Protein AF-A0A9E5PW53-F1 (afdb_monomer)

Nearest PDB structures (foldseek):
  3f6w-assembly1_A  TM=9.289E-01  e=2.040E-04  Pseudomonas syringae pv. tomato str. DC3000
  4ia8-assembly1_B  TM=9.225E-01  e=2.907E-03  Enterobacter sp. RFL1396
  3f52-assembly1_A  TM=8.764E-01  e=4.112E-03  Corynebacterium glutamicum
  6jq1-assembly1_A  TM=9.048E-01  e=5.815E-03  Deinococcus geothermalis DSM 11300
  6rnz-assembly2_B  TM=9.298E-01  e=7.761E-03  Deinococcus deserti

Sequence (77 aa):
MFLEELNTLRTGAGLSQSELAARMQIGQDVVSRCEAGRRRVDVFELALWTHACGTTLEAFVKKLDERIQRHQLPSLL

Radius of gyration: 12.63 Å; Cα contacts (8 Å, |Δi|>4): 68; chains: 1; bounding box: 26×31×30 Å

pLDDT: mean 93.86, std 11.85, range [46.66, 98.81]

Solvent-accessible surface area (backbone atoms only — not comparable to full-atom values): 4404 Å² total; per-residue (Å²): 107,72,47,57,48,55,45,47,48,37,53,74,51,72,42,54,57,58,56,48,14,58,68,67,75,50,56,40,68,55,44,52,31,36,55,68,68,75,34,89,75,53,74,67,56,44,36,52,52,26,48,65,43,76,51,47,50,67,62,50,51,51,55,48,49,57,50,41,60,73,69,53,63,68,94,78,122

Structure (mmCIF, N/CA/C/O backbone):
data_AF-A0A9E5PW53-F1
#
_entry.id   AF-A0A9E5PW53-F1
#
loop_
_atom_site.group_PDB
_atom_site.id
_atom_site.type_symbol
_atom_site.label_atom_id
_atom_site.label_alt_id
_atom_site.label_comp_id
_atom_site.label_asym_id
_atom_site.label_entity_id
_atom_site.label_seq_id
_atom_site.pdbx_PDB_ins_code
_atom_site.Cartn_x
_atom_site.Cartn_y
_atom_site.Cartn_z
_atom_site.occupancy
_atom_site.B_iso_or_equiv
_atom_site.auth_seq_id
_atom_site.auth_comp_id
_atom_site.auth_asym_id
_atom_site.auth_atom_id
_atom_site.pdbx_PDB_model_num
ATOM 1 N N . MET A 1 1 ? 9.271 7.584 -3.407 1.00 91.00 1 MET A N 1
ATOM 2 C CA . MET A 1 1 ? 7.966 8.122 -3.870 1.00 91.00 1 MET A CA 1
ATOM 3 C C . MET A 1 1 ? 6.855 7.077 -3.932 1.00 91.00 1 MET A C 1
ATOM 5 O O . MET A 1 1 ? 5.975 7.166 -3.090 1.00 91.00 1 MET A O 1
ATOM 9 N N . PHE A 1 2 ? 6.875 6.078 -4.831 1.00 95.69 2 PHE A N 1
ATOM 10 C CA . PHE A 1 2 ? 5.799 5.062 -4.883 1.00 95.69 2 PHE A CA 1
ATOM 11 C C . PHE A 1 2 ? 5.619 4.312 -3.555 1.00 95.69 2 PHE A C 1
ATOM 13 O O . PHE A 1 2 ? 4.524 4.296 -3.008 1.00 95.69 2 PHE A O 1
ATOM 20 N N . LEU A 1 3 ? 6.700 3.748 -3.002 1.00 96.69 3 LEU A N 1
ATOM 21 C CA . LEU A 1 3 ? 6.636 2.986 -1.747 1.00 96.69 3 LEU A CA 1
ATOM 22 C C . LEU A 1 3 ? 6.189 3.848 -0.564 1.00 96.69 3 LEU A C 1
ATOM 24 O O . LEU A 1 3 ? 5.426 3.389 0.278 1.00 96.69 3 LEU A O 1
ATOM 28 N N . GLU A 1 4 ? 6.634 5.102 -0.503 1.00 95.88 4 GLU A N 1
ATOM 29 C CA . GLU A 1 4 ? 6.187 6.041 0.529 1.00 95.88 4 GLU A CA 1
ATOM 30 C C . GLU A 1 4 ? 4.688 6.318 0.419 1.00 95.88 4 GLU A C 1
ATOM 32 O O . GLU A 1 4 ? 4.000 6.314 1.436 1.00 95.88 4 GLU A O 1
ATOM 37 N N . GLU A 1 5 ? 4.169 6.537 -0.793 1.00 97.50 5 GLU A N 1
ATOM 38 C CA . GLU A 1 5 ? 2.737 6.761 -0.999 1.00 97.50 5 GLU A CA 1
ATOM 39 C C . GLU A 1 5 ? 1.929 5.489 -0.715 1.00 97.50 5 GLU A C 1
ATOM 41 O O . GLU A 1 5 ? 0.873 5.571 -0.099 1.00 97.50 5 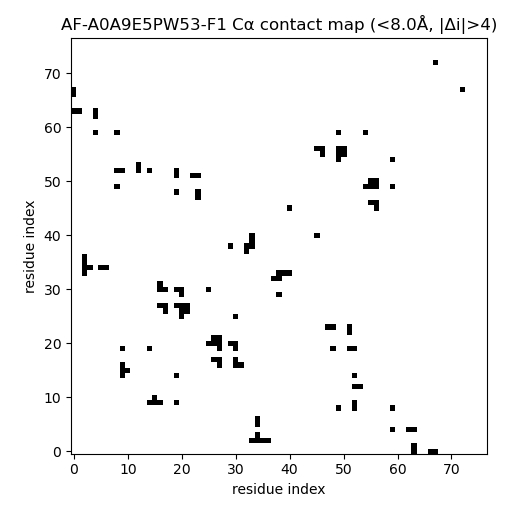GLU A O 1
ATOM 46 N N . LEU A 1 6 ? 2.451 4.304 -1.050 1.00 97.81 6 LEU A N 1
ATOM 47 C CA . LEU A 1 6 ? 1.827 3.018 -0.723 1.00 97.81 6 LEU A CA 1
ATOM 48 C C . LEU A 1 6 ? 1.724 2.801 0.797 1.00 97.81 6 LEU A C 1
ATOM 50 O O . LEU A 1 6 ? 0.668 2.422 1.302 1.00 97.81 6 LEU A O 1
ATOM 54 N N . ASN A 1 7 ? 2.791 3.120 1.536 1.00 97.75 7 ASN A N 1
ATOM 55 C CA . ASN A 1 7 ? 2.777 3.104 3.000 1.00 97.75 7 ASN A CA 1
ATOM 56 C C . ASN A 1 7 ? 1.810 4.158 3.564 1.00 97.75 7 ASN A C 1
ATOM 58 O O . ASN A 1 7 ? 1.029 3.850 4.462 1.00 97.75 7 AS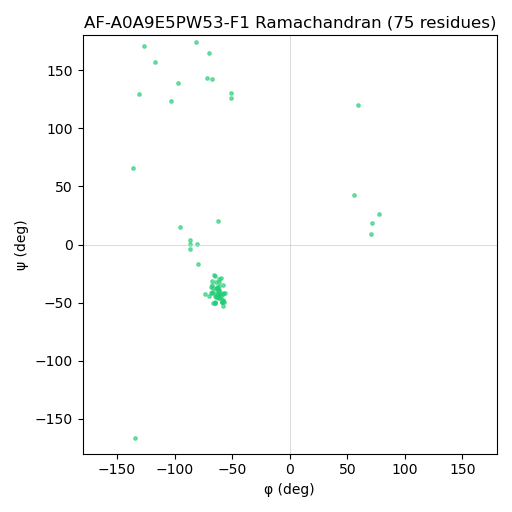N A O 1
ATOM 62 N N . THR A 1 8 ? 1.834 5.382 3.021 1.00 98.06 8 THR A N 1
ATOM 63 C CA . THR A 1 8 ? 0.955 6.494 3.434 1.00 98.06 8 THR A CA 1
ATOM 64 C C . THR A 1 8 ? -0.517 6.153 3.218 1.00 98.06 8 THR A C 1
ATOM 66 O O . THR A 1 8 ? -1.353 6.465 4.061 1.00 98.06 8 THR A O 1
ATOM 69 N N . LEU A 1 9 ? -0.841 5.480 2.114 1.00 98.38 9 LEU A N 1
ATOM 70 C CA . LEU A 1 9 ? -2.182 5.000 1.809 1.00 98.38 9 LEU A CA 1
ATOM 71 C C . LEU A 1 9 ? -2.692 4.056 2.905 1.00 98.38 9 LEU A C 1
ATOM 73 O O . LEU A 1 9 ? -3.799 4.245 3.407 1.00 98.38 9 LEU A O 1
ATOM 77 N N . ARG A 1 10 ? -1.890 3.055 3.294 1.00 98.56 10 ARG A N 1
ATOM 78 C CA . ARG A 1 10 ? -2.281 2.098 4.338 1.00 98.56 10 ARG A CA 1
ATOM 79 C C . ARG A 1 10 ? -2.394 2.769 5.705 1.00 98.56 10 ARG A C 1
ATOM 81 O O . ARG A 1 10 ? -3.397 2.586 6.393 1.00 98.56 10 ARG A O 1
ATOM 88 N N . THR A 1 11 ? -1.378 3.525 6.119 1.00 98.56 11 THR A N 1
ATOM 89 C CA . THR A 1 11 ? -1.372 4.158 7.447 1.00 98.56 11 THR A CA 1
ATOM 90 C C . THR A 1 11 ? -2.436 5.244 7.563 1.00 98.56 11 THR A C 1
ATOM 92 O O . THR A 1 11 ? -3.069 5.355 8.608 1.00 98.56 11 THR A O 1
ATOM 95 N N . GLY A 1 12 ? -2.708 5.985 6.485 1.00 98.38 12 GLY A N 1
ATOM 96 C CA . GLY A 1 12 ? -3.796 6.960 6.409 1.00 98.38 12 GLY A CA 1
ATOM 97 C C . GLY A 1 12 ? -5.190 6.332 6.495 1.00 98.38 12 GLY A C 1
ATOM 98 O O . GLY A 1 12 ? -6.112 6.976 6.984 1.00 98.38 12 GLY A O 1
ATOM 99 N N . ALA A 1 13 ? -5.339 5.065 6.094 1.00 98.31 13 ALA A N 1
ATOM 100 C CA . ALA A 1 13 ? -6.552 4.277 6.316 1.00 98.31 13 ALA A CA 1
ATOM 101 C C . ALA A 1 13 ? -6.642 3.675 7.736 1.00 98.31 13 ALA A C 1
ATOM 103 O O . ALA A 1 13 ? -7.600 2.965 8.039 1.00 98.31 13 ALA A O 1
ATOM 104 N N . GLY A 1 14 ? -5.648 3.924 8.600 1.00 98.56 14 GLY A N 1
ATOM 105 C CA . GLY A 1 14 ? -5.601 3.410 9.970 1.00 98.56 14 GLY A CA 1
ATOM 106 C C . GLY A 1 14 ? -5.337 1.906 10.070 1.00 98.56 14 GLY A C 1
ATOM 107 O O . GLY A 1 14 ? -5.623 1.318 11.106 1.00 98.56 14 GLY A O 1
ATOM 108 N N . LEU A 1 15 ? -4.820 1.274 9.011 1.00 98.62 15 LEU A N 1
ATOM 109 C CA . LEU A 1 15 ? -4.638 -0.178 8.957 1.00 98.62 15 LEU A CA 1
ATOM 110 C C . LEU A 1 15 ? -3.213 -0.585 9.316 1.00 98.62 15 LEU A C 1
ATOM 112 O O . LEU A 1 15 ? -2.242 -0.012 8.819 1.00 98.62 15 LEU A O 1
ATOM 116 N N . SER A 1 16 ? -3.068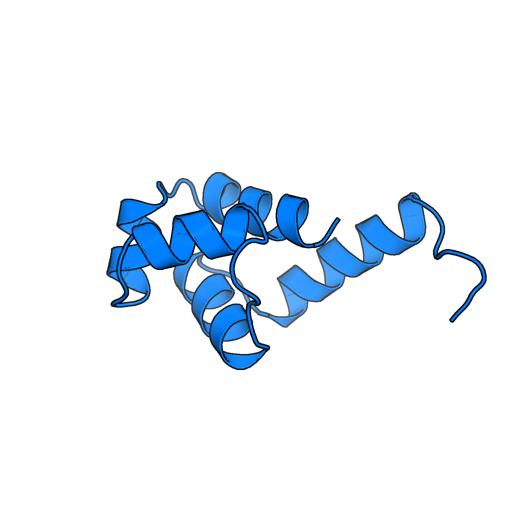 -1.653 10.088 1.00 98.69 16 SER A N 1
ATOM 117 C CA . SER A 1 16 ? -1.846 -2.453 10.147 1.00 98.69 16 SER A CA 1
ATOM 118 C C . SER A 1 16 ? -1.640 -3.248 8.848 1.00 98.69 16 SER A C 1
ATOM 120 O O . SER A 1 16 ? -2.552 -3.421 8.036 1.00 98.69 16 SER A O 1
ATOM 122 N N . GLN A 1 17 ? -0.426 -3.768 8.640 1.00 98.69 17 GLN A N 1
ATOM 123 C CA . GLN A 1 17 ? -0.145 -4.636 7.489 1.00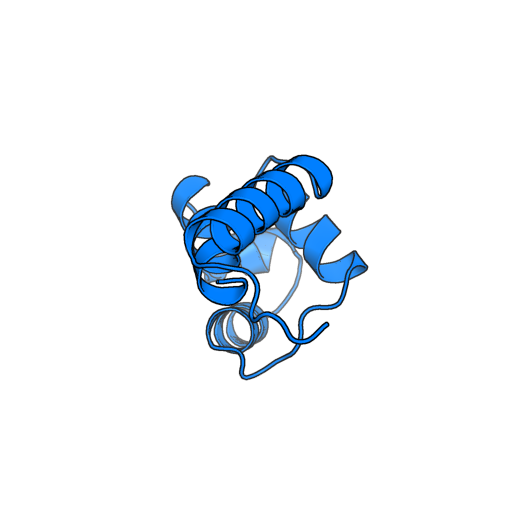 98.69 17 GLN A CA 1
ATOM 124 C C . GLN A 1 17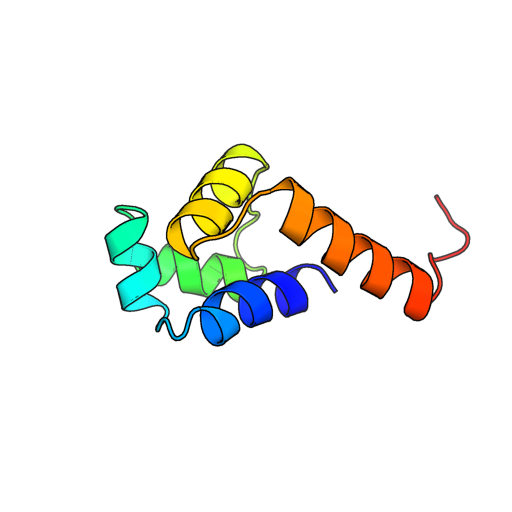 ? -0.997 -5.916 7.515 1.00 98.69 17 GLN A C 1
ATOM 126 O O . GLN A 1 17 ? -1.441 -6.365 6.462 1.00 98.69 17 GLN A O 1
ATOM 131 N N . SER A 1 18 ? -1.262 -6.476 8.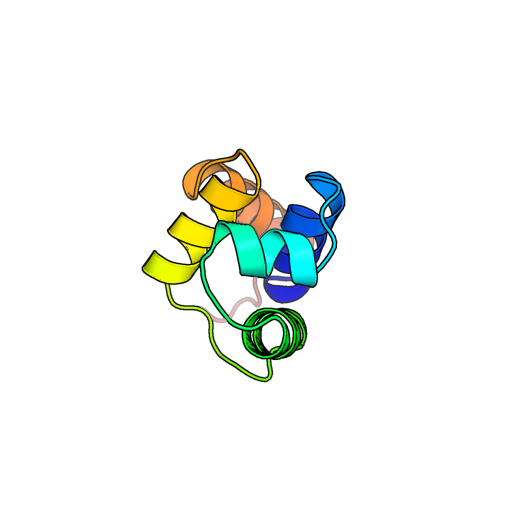700 1.00 98.62 18 SER A N 1
ATOM 132 C CA . SER A 1 18 ? -2.102 -7.669 8.864 1.00 98.62 18 SER A CA 1
ATOM 133 C C . SER A 1 18 ? -3.565 -7.405 8.512 1.00 98.62 18 SER A C 1
ATOM 135 O O . SER A 1 18 ? -4.196 -8.234 7.864 1.00 98.62 18 SER A O 1
ATOM 137 N N . GLU A 1 19 ? -4.108 -6.249 8.897 1.00 98.81 19 GLU A N 1
ATOM 138 C CA . GLU A 1 19 ? -5.499 -5.888 8.585 1.00 98.81 19 GLU A CA 1
ATOM 139 C C . GLU A 1 19 ? -5.698 -5.636 7.094 1.00 98.81 19 GLU A C 1
ATOM 141 O O . GLU A 1 19 ? -6.682 -6.094 6.514 1.00 98.81 19 GLU A O 1
ATOM 146 N N . LEU A 1 20 ? -4.751 -4.950 6.453 1.00 98.62 20 LEU A N 1
ATOM 147 C CA . LEU A 1 20 ? -4.781 -4.789 5.006 1.00 98.62 20 LEU A CA 1
ATOM 148 C C . LEU A 1 20 ? -4.688 -6.145 4.294 1.00 98.62 20 LEU A C 1
ATOM 150 O O . LEU A 1 20 ? -5.470 -6.414 3.384 1.00 98.62 20 LEU A O 1
ATOM 154 N N . ALA A 1 21 ? -3.768 -7.008 4.730 1.00 98.50 21 ALA A N 1
ATOM 155 C CA . ALA A 1 21 ? -3.611 -8.345 4.171 1.00 98.50 21 ALA A CA 1
ATOM 156 C C . ALA A 1 21 ? -4.907 -9.162 4.285 1.00 98.50 21 ALA A C 1
ATOM 158 O O . ALA A 1 21 ? -5.327 -9.782 3.310 1.00 98.50 21 ALA A O 1
ATOM 159 N N . ALA A 1 22 ? -5.592 -9.082 5.430 1.00 98.50 22 ALA A N 1
ATOM 160 C CA . ALA A 1 22 ? -6.889 -9.719 5.636 1.00 98.50 22 ALA A CA 1
ATOM 161 C C . ALA A 1 22 ? -7.963 -9.178 4.677 1.00 98.50 22 ALA A C 1
ATOM 163 O O . ALA A 1 22 ? -8.688 -9.965 4.070 1.00 98.50 22 ALA A O 1
ATOM 164 N N . ARG A 1 23 ? -8.038 -7.853 4.473 1.00 98.25 23 ARG A N 1
ATOM 165 C CA . ARG A 1 23 ? -8.979 -7.241 3.511 1.00 98.25 23 ARG A CA 1
ATOM 166 C C . ARG A 1 23 ? -8.709 -7.666 2.070 1.00 98.25 23 ARG A C 1
ATOM 168 O O . ARG A 1 23 ? -9.646 -7.842 1.299 1.00 98.25 23 ARG A O 1
ATOM 175 N N . MET A 1 24 ? -7.438 -7.831 1.718 1.00 97.50 24 MET A N 1
ATOM 176 C CA . MET A 1 24 ? -7.001 -8.252 0.387 1.00 97.50 24 MET A CA 1
ATOM 177 C C . MET A 1 24 ? -6.965 -9.776 0.208 1.00 97.50 24 MET A C 1
ATOM 179 O O . MET A 1 24 ? -6.695 -10.236 -0.896 1.00 97.50 24 MET A O 1
ATOM 183 N N . GLN A 1 25 ? -7.239 -10.553 1.263 1.00 97.31 25 GLN A N 1
ATOM 184 C CA . GLN A 1 25 ? -7.171 -12.021 1.271 1.00 97.31 25 GLN A CA 1
ATOM 185 C C . GLN A 1 25 ? -5.791 -12.564 0.848 1.00 97.31 25 GLN A C 1
ATOM 187 O O . GLN A 1 25 ? -5.680 -13.536 0.104 1.00 97.31 25 GLN A O 1
ATOM 192 N N . ILE A 1 26 ? -4.724 -11.931 1.343 1.00 97.25 26 ILE A N 1
ATOM 193 C CA . ILE A 1 26 ? -3.323 -12.312 1.102 1.00 97.25 26 ILE A CA 1
ATOM 194 C C . ILE A 1 26 ? -2.561 -12.478 2.423 1.00 97.25 26 ILE A C 1
ATOM 196 O O . ILE A 1 26 ? -3.048 -12.121 3.494 1.00 97.25 26 ILE A O 1
ATOM 200 N N . GLY A 1 27 ? -1.335 -13.000 2.356 1.00 98.25 27 GLY A N 1
ATOM 201 C CA . GLY A 1 27 ? -0.434 -13.052 3.508 1.00 98.25 27 GLY A CA 1
ATOM 202 C C . GLY A 1 27 ? 0.121 -11.672 3.880 1.00 98.25 27 GLY A C 1
ATOM 203 O O . GLY A 1 27 ? 0.446 -10.860 3.010 1.00 98.25 27 GLY A O 1
ATOM 204 N N . GLN A 1 28 ? 0.281 -11.398 5.179 1.00 98.38 28 GLN A N 1
ATOM 205 C CA . GLN A 1 28 ? 0.906 -10.155 5.655 1.00 98.38 28 GLN A CA 1
ATOM 206 C C . GLN A 1 28 ? 2.351 -9.998 5.147 1.00 98.38 28 GLN A C 1
ATOM 208 O O . GLN A 1 28 ? 2.805 -8.880 4.899 1.00 98.38 28 GLN A O 1
ATOM 213 N N . ASP A 1 29 ? 3.053 -11.106 4.908 1.00 98.44 29 ASP A N 1
ATOM 214 C CA . ASP A 1 29 ? 4.386 -11.131 4.307 1.00 98.44 29 ASP A CA 1
ATOM 215 C C . ASP A 1 29 ? 4.399 -10.550 2.881 1.00 98.44 29 ASP A C 1
ATOM 217 O O . ASP A 1 29 ? 5.380 -9.916 2.481 1.00 98.44 29 ASP A O 1
ATOM 221 N N . VAL A 1 30 ? 3.306 -10.709 2.125 1.00 98.38 30 VAL A N 1
ATOM 222 C CA . VAL A 1 30 ? 3.129 -10.082 0.808 1.00 98.38 30 VAL A CA 1
ATOM 223 C C . VAL A 1 30 ? 3.072 -8.567 0.965 1.00 98.38 30 VAL A C 1
ATOM 225 O O . VAL A 1 30 ? 3.845 -7.869 0.309 1.00 98.38 30 VAL A O 1
ATOM 228 N N . VAL A 1 31 ? 2.244 -8.066 1.891 1.00 98.38 31 VAL A N 1
ATOM 229 C CA . VAL A 1 31 ? 2.130 -6.628 2.185 1.00 98.38 31 VAL A CA 1
ATOM 230 C C . VAL A 1 31 ? 3.484 -6.052 2.600 1.00 98.38 31 VAL A C 1
ATOM 232 O O . VAL A 1 31 ? 3.937 -5.061 2.032 1.00 98.38 31 VAL A O 1
ATOM 235 N N . SER A 1 32 ? 4.181 -6.720 3.524 1.00 98.44 32 SER A N 1
ATOM 236 C CA . SER A 1 32 ? 5.500 -6.298 4.005 1.00 98.44 32 SER A CA 1
ATOM 237 C C . SER A 1 32 ? 6.545 -6.231 2.888 1.00 98.44 32 SER A C 1
ATOM 239 O O . SER A 1 32 ? 7.297 -5.258 2.789 1.00 98.44 32 SER A O 1
ATOM 241 N N . ARG A 1 33 ? 6.607 -7.242 2.009 1.00 98.56 33 ARG A N 1
ATOM 242 C CA . ARG A 1 33 ? 7.542 -7.233 0.873 1.00 98.56 33 ARG A CA 1
ATOM 243 C C . ARG A 1 33 ? 7.196 -6.152 -0.146 1.00 98.56 33 ARG A C 1
ATOM 245 O O . ARG A 1 33 ? 8.123 -5.550 -0.684 1.00 98.56 33 ARG A O 1
ATOM 252 N N . CYS A 1 34 ? 5.914 -5.901 -0.398 1.00 98.44 34 CYS A N 1
ATOM 253 C CA . CYS A 1 34 ? 5.459 -4.838 -1.292 1.00 98.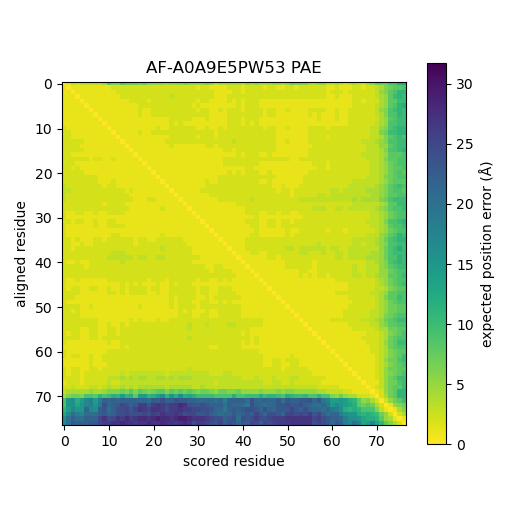44 34 CYS A CA 1
ATOM 254 C C . CYS A 1 34 ? 5.813 -3.449 -0.748 1.00 98.44 34 CYS A C 1
ATOM 256 O O . CYS A 1 34 ? 6.461 -2.675 -1.447 1.00 98.44 34 CYS A O 1
ATOM 258 N N . GLU A 1 35 ? 5.495 -3.157 0.516 1.00 98.00 35 GLU A N 1
ATOM 259 C CA . GLU A 1 35 ? 5.807 -1.865 1.149 1.00 98.00 35 GLU A CA 1
ATOM 260 C C . GLU A 1 35 ? 7.314 -1.614 1.300 1.00 98.00 35 GLU A C 1
ATOM 262 O O . GLU A 1 35 ? 7.751 -0.464 1.279 1.00 98.00 35 GLU A O 1
ATOM 267 N N . ALA A 1 36 ? 8.115 -2.681 1.393 1.00 97.69 36 ALA A N 1
ATOM 268 C CA . ALA A 1 36 ? 9.576 -2.617 1.409 1.00 97.69 36 ALA A CA 1
ATOM 269 C C . ALA A 1 36 ? 10.221 -2.617 0.006 1.00 97.69 36 ALA A C 1
ATOM 271 O O . ALA A 1 36 ? 11.446 -2.647 -0.093 1.00 97.69 36 ALA A O 1
ATOM 272 N N . GLY A 1 37 ? 9.440 -2.667 -1.081 1.00 97.50 37 GLY A N 1
ATOM 273 C CA . GLY A 1 37 ? 9.961 -2.717 -2.455 1.00 97.50 37 GLY A CA 1
ATOM 274 C C . GLY A 1 37 ? 10.642 -4.033 -2.850 1.00 97.50 37 GLY A C 1
ATOM 275 O O . GLY A 1 37 ? 11.232 -4.128 -3.923 1.00 97.50 37 GLY A O 1
ATOM 276 N N . ARG A 1 38 ? 10.548 -5.067 -2.009 1.00 98.38 38 ARG A N 1
ATOM 277 C CA . ARG A 1 38 ? 11.083 -6.416 -2.266 1.00 98.38 38 ARG A CA 1
ATOM 278 C C . ARG A 1 38 ? 10.182 -7.245 -3.181 1.00 98.38 38 ARG A C 1
ATOM 280 O O . ARG A 1 38 ? 10.627 -8.248 -3.729 1.00 98.38 38 ARG A O 1
ATOM 287 N N . ARG A 1 39 ? 8.922 -6.836 -3.347 1.00 97.50 39 ARG A N 1
ATOM 288 C CA . ARG A 1 39 ? 7.964 -7.402 -4.302 1.00 97.50 39 ARG A CA 1
ATOM 289 C C . ARG A 1 39 ? 7.312 -6.268 -5.085 1.00 97.50 39 ARG A C 1
ATOM 291 O O . ARG A 1 39 ? 6.816 -5.317 -4.487 1.00 97.50 39 ARG A O 1
ATOM 298 N N . ARG A 1 40 ? 7.313 -6.375 -6.415 1.00 97.44 40 ARG A N 1
ATOM 299 C CA . ARG A 1 40 ? 6.602 -5.423 -7.276 1.00 97.44 40 ARG A CA 1
ATOM 300 C C . ARG A 1 40 ? 5.095 -5.578 -7.080 1.00 97.44 40 ARG A C 1
ATOM 302 O O . ARG A 1 40 ? 4.623 -6.694 -6.899 1.00 97.44 40 ARG A O 1
ATOM 309 N N . VAL A 1 41 ? 4.393 -4.453 -7.101 1.00 97.88 41 VAL A N 1
ATOM 310 C CA . VAL A 1 41 ? 2.930 -4.377 -7.086 1.00 97.88 41 VAL A CA 1
ATOM 311 C C . VAL A 1 41 ? 2.501 -4.067 -8.511 1.00 97.88 41 VAL A C 1
ATOM 313 O O . VAL A 1 41 ? 2.990 -3.088 -9.082 1.00 97.88 41 VAL A O 1
ATOM 316 N N . ASP A 1 42 ? 1.657 -4.905 -9.105 1.00 97.44 42 ASP A N 1
ATOM 317 C CA . ASP A 1 42 ? 1.066 -4.590 -10.408 1.00 97.44 42 ASP A CA 1
ATOM 318 C C . ASP A 1 42 ? -0.147 -3.647 -10.276 1.00 97.44 42 ASP A C 1
ATOM 320 O O . ASP A 1 42 ? -0.577 -3.292 -9.178 1.00 97.44 42 ASP A O 1
ATOM 324 N N . VAL A 1 43 ? -0.696 -3.193 -11.404 1.00 97.62 43 VAL A N 1
ATOM 325 C CA . VAL A 1 43 ? -1.794 -2.214 -11.404 1.00 97.62 43 VAL A CA 1
ATOM 326 C C . VAL A 1 43 ? -3.111 -2.769 -10.839 1.00 97.62 43 VAL A C 1
ATOM 328 O O . VAL A 1 43 ? -3.863 -2.019 -10.217 1.00 97.62 43 VAL A O 1
ATOM 331 N N . PHE A 1 44 ? -3.391 -4.064 -11.006 1.00 97.31 44 PHE A N 1
ATOM 332 C CA . PHE A 1 44 ? -4.589 -4.700 -10.453 1.00 97.31 44 PHE A CA 1
ATOM 333 C C . PHE A 1 44 ? -4.460 -4.874 -8.943 1.00 97.31 44 PHE A C 1
ATOM 335 O O . PHE A 1 44 ? -5.395 -4.572 -8.201 1.00 97.31 44 PHE A O 1
ATOM 342 N N . GLU A 1 45 ? -3.286 -5.291 -8.474 1.00 97.94 45 GLU A N 1
ATOM 343 C CA . GLU A 1 45 ? -2.980 -5.350 -7.047 1.00 97.94 45 GLU A CA 1
ATOM 344 C C . GLU A 1 45 ? -3.076 -3.971 -6.401 1.00 97.94 45 GLU A C 1
ATOM 346 O O . GLU A 1 45 ? -3.657 -3.839 -5.325 1.00 97.94 45 GLU A O 1
ATOM 351 N N . LEU A 1 46 ? -2.565 -2.934 -7.070 1.00 98.50 46 LEU A N 1
ATOM 352 C CA . LEU A 1 46 ? -2.675 -1.559 -6.599 1.00 98.50 46 LEU A CA 1
ATOM 353 C C . LEU A 1 46 ? -4.140 -1.110 -6.510 1.00 98.50 46 LEU A C 1
ATOM 355 O O . LEU A 1 46 ? -4.530 -0.506 -5.513 1.00 98.50 46 LEU A O 1
ATOM 359 N N . ALA A 1 47 ? -4.970 -1.441 -7.504 1.00 98.44 47 ALA A N 1
ATOM 360 C CA . ALA A 1 47 ? -6.402 -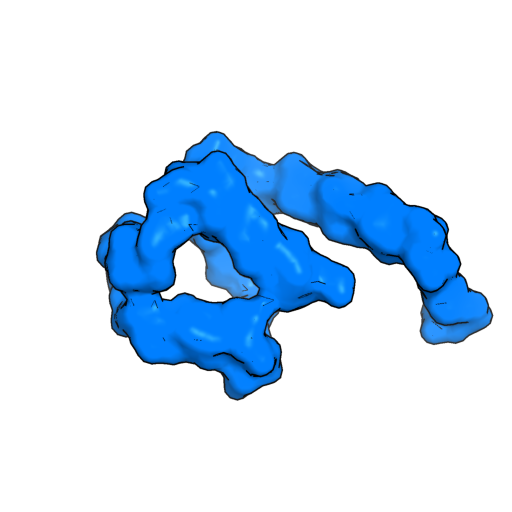1.152 -7.456 1.00 98.44 47 ALA A CA 1
ATOM 361 C C . ALA A 1 47 ? -7.069 -1.820 -6.239 1.00 98.44 47 ALA A C 1
ATOM 363 O O . ALA A 1 47 ? -7.725 -1.141 -5.445 1.00 98.44 47 ALA A O 1
ATOM 364 N N . LEU A 1 48 ? -6.830 -3.118 -6.023 1.00 98.06 48 LEU A N 1
ATOM 365 C CA . LEU A 1 48 ? -7.337 -3.849 -4.855 1.00 98.06 48 LEU A CA 1
ATOM 366 C C . LEU A 1 48 ? -6.865 -3.231 -3.533 1.00 98.06 48 LEU A C 1
ATOM 368 O O . LEU A 1 48 ? -7.656 -3.072 -2.605 1.00 98.06 48 LEU A O 1
ATOM 372 N N . TRP A 1 49 ? -5.598 -2.828 -3.464 1.00 98.44 49 TRP A N 1
ATOM 373 C CA . TRP A 1 49 ? -5.000 -2.180 -2.299 1.00 98.44 49 TRP A CA 1
ATOM 374 C C . TRP A 1 49 ? -5.691 -0.854 -1.973 1.00 98.44 49 TRP A C 1
ATOM 376 O O . TRP A 1 49 ? -6.050 -0.598 -0.823 1.00 98.44 49 TRP A O 1
ATOM 386 N N . THR A 1 50 ? -5.934 -0.016 -2.986 1.00 98.75 50 THR A N 1
ATOM 387 C CA . THR A 1 50 ? -6.639 1.262 -2.801 1.00 98.75 50 THR A CA 1
ATOM 388 C C . THR A 1 50 ? -8.068 1.066 -2.311 1.00 98.75 50 THR A C 1
ATOM 390 O O . THR A 1 50 ? -8.480 1.745 -1.369 1.00 98.75 50 THR A O 1
ATOM 393 N N . HIS A 1 51 ? -8.792 0.087 -2.853 1.00 98.50 51 HIS A N 1
ATOM 394 C CA . HIS A 1 51 ? -10.140 -0.242 -2.396 1.00 98.50 51 HIS A CA 1
ATOM 395 C C . HIS A 1 51 ? -10.155 -0.801 -0.972 1.00 98.50 51 HIS A C 1
ATOM 397 O O . HIS A 1 51 ? -10.981 -0.383 -0.161 1.00 98.50 51 HIS A O 1
ATOM 403 N N . ALA A 1 52 ? -9.204 -1.670 -0.621 1.00 98.44 52 ALA A N 1
ATOM 404 C CA . ALA A 1 52 ? -9.055 -2.178 0.740 1.00 98.44 52 ALA A CA 1
ATOM 405 C C . ALA A 1 52 ? -8.762 -1.056 1.757 1.00 98.44 52 ALA A C 1
ATOM 407 O O . ALA A 1 52 ? -9.190 -1.142 2.911 1.00 98.44 52 ALA A O 1
ATOM 408 N N . CYS A 1 53 ? -8.098 0.018 1.323 1.00 98.56 53 CYS A N 1
ATOM 409 C CA . CYS A 1 53 ? -7.849 1.231 2.105 1.00 98.56 53 CYS A CA 1
ATOM 410 C C . CYS A 1 53 ? -8.978 2.279 2.027 1.00 98.56 53 CYS A C 1
ATOM 412 O O . CYS A 1 53 ? -8.839 3.356 2.600 1.00 98.56 53 CYS A O 1
ATOM 414 N N . GLY A 1 54 ? -10.096 1.994 1.350 1.00 98.38 54 GLY A N 1
ATOM 415 C CA . GLY A 1 54 ? -11.251 2.897 1.282 1.00 98.38 54 GLY A CA 1
ATOM 416 C C . GLY A 1 54 ? -11.091 4.077 0.318 1.00 98.38 54 GLY A C 1
ATOM 417 O O . GLY A 1 54 ? -11.709 5.121 0.515 1.00 98.38 54 GLY A O 1
ATOM 418 N N . THR A 1 55 ? -10.262 3.942 -0.719 1.00 98.38 55 THR A N 1
ATOM 419 C CA . THR A 1 55 ? -10.092 4.958 -1.768 1.00 98.38 55 THR A CA 1
ATOM 420 C C . THR A 1 55 ? -10.102 4.330 -3.168 1.00 98.38 55 THR A C 1
ATOM 422 O O . THR A 1 55 ? -10.530 3.186 -3.346 1.00 98.38 55 THR A O 1
ATOM 425 N N . THR A 1 56 ? -9.692 5.092 -4.182 1.00 98.44 56 THR A N 1
ATOM 426 C CA . THR A 1 56 ? -9.628 4.662 -5.583 1.00 98.44 56 THR A CA 1
ATOM 427 C C . THR A 1 56 ? -8.197 4.688 -6.112 1.00 98.44 56 THR A C 1
ATOM 429 O O . THR A 1 56 ? -7.344 5.437 -5.623 1.00 98.44 56 THR A O 1
ATOM 432 N N . LEU A 1 57 ? -7.949 3.905 -7.166 1.00 98.50 57 LEU A N 1
ATOM 433 C CA . LEU A 1 57 ? -6.690 3.935 -7.910 1.00 98.50 57 LEU A CA 1
ATOM 434 C C . LEU A 1 57 ? -6.374 5.345 -8.433 1.00 98.50 57 LEU A C 1
ATOM 436 O O . LEU A 1 57 ? -5.243 5.807 -8.319 1.00 98.50 57 LEU A O 1
ATOM 440 N N . GLU A 1 58 ? -7.383 6.049 -8.947 1.00 98.44 58 GLU A N 1
ATOM 441 C CA . GLU A 1 58 ? -7.261 7.427 -9.434 1.00 98.44 58 GLU A CA 1
ATOM 442 C C . GLU A 1 58 ? -6.745 8.378 -8.345 1.00 98.44 58 GLU A C 1
ATOM 444 O O . GLU A 1 58 ? -5.783 9.115 -8.564 1.00 98.44 58 GLU A O 1
ATOM 449 N N . ALA A 1 59 ? -7.340 8.332 -7.147 1.00 98.25 59 ALA A N 1
ATOM 450 C CA . ALA A 1 59 ? -6.938 9.191 -6.039 1.00 98.25 59 ALA A CA 1
ATOM 451 C C . ALA A 1 59 ? -5.494 8.917 -5.594 1.00 98.25 59 ALA A C 1
ATOM 453 O O . ALA A 1 59 ? -4.759 9.851 -5.267 1.00 98.25 59 ALA A O 1
ATOM 454 N N . PHE A 1 60 ? -5.073 7.649 -5.610 1.00 98.38 60 PHE A N 1
ATOM 455 C CA . PHE A 1 60 ? -3.691 7.271 -5.327 1.00 98.38 60 PHE A CA 1
ATOM 456 C C . PHE A 1 60 ? -2.721 7.814 -6.382 1.00 98.38 60 PHE A C 1
ATOM 458 O O . PHE A 1 60 ? -1.730 8.454 -6.031 1.00 98.38 60 PHE A O 1
ATOM 465 N N . VAL A 1 61 ? -3.010 7.598 -7.671 1.00 97.88 61 VAL A N 1
ATOM 466 C CA . VAL A 1 61 ? -2.147 8.054 -8.772 1.00 97.88 61 VAL A CA 1
ATOM 467 C C . VAL A 1 61 ? -2.018 9.573 -8.767 1.00 97.88 61 VAL A C 1
ATOM 469 O O . VAL A 1 61 ? -0.911 10.074 -8.924 1.00 97.88 61 VAL A O 1
ATOM 472 N N . LYS A 1 62 ? -3.103 10.306 -8.489 1.00 97.56 62 LYS A N 1
ATOM 473 C CA . LYS A 1 62 ? -3.060 11.765 -8.348 1.00 97.56 62 LYS A CA 1
ATOM 474 C C . LYS A 1 62 ? -2.071 12.213 -7.265 1.00 97.56 62 LYS A C 1
ATOM 476 O O . LYS A 1 62 ? -1.213 13.049 -7.530 1.00 97.56 62 LYS A O 1
ATOM 481 N N . LYS A 1 63 ? -2.140 11.633 -6.061 1.00 96.31 63 LYS A N 1
ATOM 482 C CA . LYS A 1 63 ? -1.209 11.965 -4.963 1.00 96.31 63 LYS A CA 1
ATOM 483 C C . LYS A 1 63 ? 0.234 11.584 -5.285 1.00 96.31 63 LYS A C 1
ATOM 485 O O . LYS A 1 63 ? 1.168 12.309 -4.931 1.00 96.31 63 LYS A O 1
ATOM 490 N N . LEU A 1 64 ? 0.423 10.442 -5.945 1.00 96.38 64 LEU A N 1
ATOM 491 C CA . LEU A 1 64 ? 1.735 9.998 -6.392 1.00 96.38 64 LEU A CA 1
ATOM 492 C C . LEU A 1 64 ? 2.322 10.963 -7.429 1.00 96.38 64 LEU A C 1
ATOM 494 O O . LEU A 1 64 ? 3.485 11.339 -7.300 1.00 96.38 64 LEU A O 1
ATOM 498 N N . ASP A 1 65 ? 1.528 11.397 -8.405 1.00 95.62 65 ASP A N 1
ATOM 499 C CA . ASP A 1 65 ? 1.945 12.354 -9.430 1.00 95.62 65 ASP A CA 1
ATOM 500 C C . ASP A 1 65 ? 2.308 13.714 -8.812 1.00 95.62 65 ASP A C 1
ATOM 502 O O . ASP A 1 65 ? 3.395 14.235 -9.046 1.00 95.62 65 ASP A O 1
ATOM 506 N N . GLU A 1 66 ? 1.492 14.229 -7.887 1.00 93.62 66 GLU A N 1
ATOM 507 C CA . GLU A 1 66 ? 1.809 15.442 -7.116 1.00 93.62 66 GLU A CA 1
ATOM 508 C C . GLU A 1 66 ? 3.128 15.316 -6.324 1.00 93.62 66 GLU A C 1
ATOM 510 O O . GLU A 1 66 ? 3.856 16.294 -6.131 1.00 93.62 66 GLU A O 1
ATOM 515 N N . ARG A 1 67 ? 3.464 14.122 -5.814 1.00 91.81 67 ARG A N 1
ATOM 516 C CA . ARG A 1 67 ? 4.768 13.867 -5.172 1.00 91.81 67 ARG A CA 1
ATOM 517 C C . ARG A 1 67 ? 5.908 13.867 -6.186 1.00 91.81 67 ARG A C 1
ATOM 519 O O . ARG A 1 67 ? 6.942 14.466 -5.890 1.00 91.81 67 ARG A O 1
ATOM 526 N N . ILE A 1 68 ? 5.711 13.221 -7.334 1.00 92.00 68 ILE A N 1
ATOM 527 C CA . ILE A 1 68 ? 6.680 13.153 -8.434 1.00 92.00 68 ILE A CA 1
ATOM 528 C C . ILE A 1 68 ? 7.015 14.557 -8.938 1.00 92.00 68 ILE A C 1
ATOM 530 O O . ILE A 1 68 ? 8.186 14.923 -8.991 1.00 92.00 68 ILE A O 1
ATOM 534 N N . GLN A 1 69 ? 6.000 15.378 -9.207 1.00 89.69 69 GLN A N 1
ATOM 535 C CA . GLN A 1 69 ? 6.181 16.756 -9.659 1.00 89.69 69 GLN A CA 1
ATOM 536 C C . GLN A 1 69 ? 6.930 17.613 -8.626 1.00 89.69 69 GLN A C 1
ATOM 538 O O . GLN A 1 69 ? 7.850 18.349 -8.983 1.00 89.69 69 GLN A O 1
ATOM 543 N N . ARG A 1 70 ? 6.595 17.485 -7.332 1.00 88.00 70 ARG A N 1
ATOM 544 C CA . ARG A 1 70 ? 7.261 18.238 -6.249 1.00 88.00 70 ARG A CA 1
ATOM 545 C C . ARG A 1 70 ? 8.743 17.912 -6.083 1.00 88.00 70 ARG A C 1
ATOM 547 O O . ARG A 1 70 ? 9.499 18.792 -5.686 1.00 88.00 70 ARG A O 1
ATOM 554 N N . HIS A 1 71 ? 9.158 16.679 -6.364 1.00 81.38 71 HIS A N 1
ATOM 555 C CA . HIS A 1 71 ? 10.550 16.244 -6.194 1.00 81.38 71 HIS A CA 1
ATOM 556 C C . HIS A 1 71 ? 11.377 16.348 -7.483 1.00 81.38 71 HIS A C 1
ATOM 558 O O . HIS A 1 71 ? 12.477 15.806 -7.522 1.00 81.38 7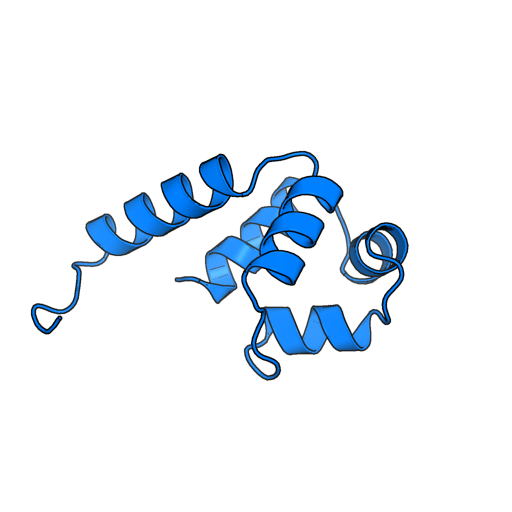1 HIS A O 1
ATOM 564 N N . GLN A 1 72 ? 10.866 17.086 -8.481 1.00 66.38 72 GLN A N 1
ATOM 565 C CA . GLN A 1 72 ? 11.333 17.121 -9.868 1.00 66.38 72 GLN A CA 1
ATOM 566 C C . GLN A 1 72 ? 11.257 15.725 -10.507 1.00 66.38 72 GLN A C 1
ATOM 568 O O . GLN A 1 72 ? 11.907 14.775 -10.074 1.00 66.38 72 GLN A O 1
ATOM 573 N N . LEU A 1 73 ? 10.479 15.598 -11.588 1.00 58.69 73 LEU A N 1
ATOM 574 C CA . LEU A 1 73 ? 10.703 14.507 -12.536 1.00 58.69 73 LEU A CA 1
ATOM 575 C C . LEU A 1 73 ? 12.197 14.546 -12.887 1.00 58.69 73 LEU A C 1
ATOM 577 O O . LEU A 1 73 ? 12.668 15.622 -13.276 1.00 58.69 73 LEU A O 1
ATOM 581 N N . PRO A 1 74 ? 12.960 13.443 -12.746 1.00 51.88 74 PRO A N 1
ATOM 582 C CA . PRO A 1 74 ? 14.257 13.398 -13.391 1.00 51.88 74 PRO A CA 1
ATOM 583 C C . PRO A 1 74 ? 14.005 13.790 -14.843 1.00 51.88 74 PRO A C 1
ATOM 585 O O . PRO A 1 74 ? 13.082 13.266 -15.464 1.00 51.88 74 PRO A O 1
ATOM 588 N N . SER A 1 75 ? 14.782 14.733 -15.364 1.00 54.91 75 SER A N 1
ATOM 589 C CA . SER A 1 75 ? 14.689 15.271 -16.729 1.00 54.91 75 SER A CA 1
ATOM 590 C C . SER A 1 75 ? 14.950 14.226 -17.832 1.00 54.91 75 SER A C 1
ATOM 592 O O . SER A 1 75 ? 15.278 14.577 -18.959 1.00 54.91 75 SER A O 1
ATOM 594 N N . LEU A 1 76 ? 14.823 12.941 -17.501 1.00 46.66 76 LEU A N 1
ATOM 595 C CA . LEU A 1 76 ? 15.074 11.758 -18.303 1.00 46.66 76 LEU A CA 1
ATOM 596 C C . LEU A 1 76 ? 13.929 10.750 -18.095 1.00 46.66 76 LEU A C 1
ATOM 598 O O . LEU A 1 76 ? 14.114 9.667 -17.536 1.00 46.66 76 LEU A O 1
ATOM 602 N N . LEU A 1 77 ? 12.737 11.140 -18.538 1.00 49.59 77 LEU A N 1
ATOM 603 C CA . LEU A 1 77 ? 11.928 10.300 -19.418 1.00 49.59 77 LEU A CA 1
ATOM 604 C C . LEU A 1 77 ? 11.864 11.005 -20.771 1.00 49.59 77 LEU A C 1
ATOM 606 O O . LEU A 1 77 ? 11.639 12.237 -20.757 1.00 49.59 77 LEU A O 1
#

Secondary structure (DSSP, 8-state):
-HHHHHHHHHHHTT--HHHHHHHHTS-HHHHHHHHTTSS---HHHHHHHHHHTTS-HHHHHHHHHHHHHHT---S--

Mean predicted aligned error: 3.65 Å

Foldseek 3Di:
DLLVLLVCLQVVLVHDLCQLCVQLVHDSVVSVCPSVVVDPQDLVNCQSSNVSSVHGSVVSVVVVVVVCVVVDPPPPD